Protein AF-A0A661B3E0-F1 (afdb_monomer_lite)

Radius of gyration: 17.65 Å; chains: 1; bounding box: 39×28×55 Å

pLDDT: mean 84.96, std 9.87, range [58.12, 96.06]

Structure (mmCIF, N/CA/C/O backbone):
data_AF-A0A661B3E0-F1
#
_entry.id   AF-A0A661B3E0-F1
#
loop_
_atom_site.group_PDB
_atom_site.id
_atom_site.type_symbol
_atom_site.label_atom_id
_atom_site.label_alt_id
_atom_site.label_comp_id
_atom_site.label_asym_id
_atom_site.label_entity_id
_atom_site.label_seq_id
_atom_site.pdbx_PDB_ins_code
_atom_site.Cartn_x
_atom_site.Cartn_y
_atom_site.Cartn_z
_atom_site.occupancy
_atom_site.B_iso_or_equiv
_atom_site.auth_seq_id
_atom_site.auth_comp_id
_atom_site.auth_asym_id
_atom_site.auth_atom_id
_atom_site.pdbx_PDB_model_num
ATOM 1 N N . GLY A 1 1 ? -18.092 -2.665 38.444 1.00 60.59 1 GLY A N 1
ATOM 2 C CA . GLY A 1 1 ? -18.203 -3.733 37.429 1.00 60.59 1 GLY A CA 1
ATOM 3 C C . GLY A 1 1 ? -18.677 -3.198 36.088 1.00 60.59 1 GLY A C 1
ATOM 4 O O . GLY A 1 1 ? -17.857 -2.931 35.224 1.00 60.59 1 GLY A O 1
ATOM 5 N N . LEU A 1 2 ? -19.984 -2.970 35.927 1.00 63.19 2 LEU A N 1
ATOM 6 C CA . LEU A 1 2 ? -20.610 -2.603 34.643 1.00 63.19 2 LEU A CA 1
ATOM 7 C C . LEU A 1 2 ? -20.248 -1.201 34.114 1.00 63.19 2 LEU A C 1
ATOM 9 O O . LEU A 1 2 ? -20.012 -1.043 32.917 1.00 63.19 2 LEU A O 1
ATOM 13 N N . MET A 1 3 ? -20.149 -0.191 34.984 1.00 66.00 3 MET A N 1
ATOM 14 C CA . MET A 1 3 ? -19.856 1.192 34.569 1.00 66.00 3 MET A CA 1
ATOM 15 C C . MET A 1 3 ? -18.448 1.344 33.961 1.00 66.00 3 MET A C 1
ATOM 17 O O . MET A 1 3 ? -18.296 1.986 32.924 1.00 66.00 3 MET A O 1
ATOM 21 N N . ASN A 1 4 ? -17.448 0.651 34.520 1.00 68.88 4 ASN A N 1
ATOM 22 C CA . ASN A 1 4 ? -16.085 0.626 33.974 1.00 68.88 4 ASN A CA 1
ATOM 23 C C . ASN A 1 4 ? -16.014 -0.090 32.617 1.00 68.88 4 ASN A C 1
ATOM 25 O O . ASN A 1 4 ? -15.305 0.379 31.736 1.00 68.88 4 ASN A O 1
ATOM 29 N N . SER A 1 5 ? -16.794 -1.162 32.418 1.00 70.56 5 SER A N 1
ATOM 30 C CA . SER A 1 5 ? -16.838 -1.891 31.138 1.00 70.56 5 SER A CA 1
ATOM 31 C C . SER A 1 5 ? -17.477 -1.094 29.993 1.00 70.56 5 SER A C 1
ATOM 33 O O . SER A 1 5 ? -17.096 -1.244 28.837 1.00 70.56 5 SER A O 1
ATOM 35 N N . LYS A 1 6 ? -18.442 -0.214 30.295 1.00 71.69 6 LYS A N 1
ATOM 36 C CA . LYS A 1 6 ? -19.012 0.701 29.295 1.00 71.69 6 LYS A CA 1
ATOM 37 C C . LYS A 1 6 ? -18.023 1.811 28.952 1.00 71.69 6 LYS A C 1
ATOM 39 O O . LYS A 1 6 ? -17.857 2.139 27.782 1.00 71.69 6 LYS A O 1
ATOM 44 N N . LEU A 1 7 ? -17.350 2.363 29.963 1.00 76.94 7 LEU A N 1
ATOM 45 C CA . LEU A 1 7 ? -16.387 3.446 29.782 1.00 76.94 7 LEU A CA 1
ATOM 46 C C . LEU A 1 7 ? -15.174 3.016 28.942 1.00 76.94 7 LEU A C 1
ATOM 48 O O . LEU A 1 7 ? -14.701 3.800 28.123 1.00 76.94 7 LEU A O 1
ATOM 52 N N . THR A 1 8 ? -14.690 1.779 29.096 1.00 80.50 8 THR A N 1
ATOM 53 C CA . THR A 1 8 ? -13.619 1.236 28.244 1.00 80.50 8 THR A CA 1
ATOM 54 C C . THR A 1 8 ? -14.066 1.079 26.791 1.00 80.50 8 THR A C 1
ATOM 56 O O . THR A 1 8 ? -13.340 1.513 25.903 1.00 80.50 8 THR A O 1
ATOM 59 N N . LYS A 1 9 ? -15.282 0.578 26.533 1.00 83.31 9 LYS A N 1
ATOM 60 C CA . LYS A 1 9 ? -15.822 0.452 25.165 1.00 83.31 9 LYS A CA 1
ATOM 61 C C . LYS A 1 9 ? -15.927 1.791 24.432 1.00 83.31 9 LYS A C 1
ATOM 63 O O . LYS A 1 9 ? -15.511 1.887 23.282 1.00 83.31 9 LYS A O 1
ATOM 68 N N . TRP A 1 10 ? -16.428 2.840 25.088 1.00 84.00 10 TRP A N 1
ATOM 69 C CA . TRP A 1 10 ? -16.526 4.171 24.468 1.00 84.00 10 TRP A CA 1
ATOM 70 C C . TRP A 1 10 ? -15.160 4.769 24.121 1.00 84.00 10 TRP A C 1
ATOM 72 O O . TRP A 1 10 ? -15.023 5.400 23.074 1.00 84.00 10 TRP A O 1
ATOM 82 N N . LYS A 1 11 ? -14.137 4.535 24.955 1.00 85.62 11 LYS A N 1
ATOM 83 C CA . LYS A 1 11 ? -12.757 4.940 24.648 1.00 85.62 11 LYS A CA 1
ATOM 84 C C . LYS A 1 11 ? -12.214 4.209 23.417 1.00 85.62 11 LYS A C 1
ATOM 86 O O . LYS A 1 11 ? -11.610 4.857 22.569 1.00 85.62 11 LYS A O 1
ATOM 91 N N . SER A 1 12 ? -12.469 2.906 23.287 1.00 85.12 12 SER A N 1
ATOM 92 C CA . SER A 1 12 ? -12.057 2.124 22.113 1.00 85.12 12 SER A CA 1
ATOM 93 C C . SER A 1 12 ? -12.756 2.584 20.830 1.00 85.12 12 SER A C 1
ATOM 95 O O . SER A 1 12 ? -12.107 2.736 19.800 1.00 85.12 12 SER A O 1
ATOM 97 N N . ILE A 1 13 ? -14.059 2.886 20.896 1.00 87.56 13 ILE A N 1
ATOM 98 C CA . ILE A 1 13 ? -14.812 3.442 19.759 1.00 87.56 13 ILE A CA 1
ATOM 99 C C . ILE A 1 13 ? -14.246 4.806 19.350 1.00 87.56 13 ILE A C 1
ATOM 101 O O . ILE A 1 13 ? -14.022 5.050 18.167 1.00 87.56 13 ILE A O 1
ATOM 105 N N . LEU A 1 14 ? -13.974 5.691 20.314 1.00 89.50 14 LEU A N 1
ATOM 106 C CA . LEU A 1 14 ? -13.378 6.995 20.026 1.00 89.50 14 LEU A CA 1
ATOM 107 C C . LEU A 1 14 ? -11.992 6.852 19.378 1.00 89.50 14 LEU A C 1
ATOM 109 O O . LEU A 1 14 ? -11.700 7.552 18.413 1.00 89.50 14 LEU A O 1
ATOM 113 N N . ALA A 1 15 ? -11.159 5.929 19.865 1.00 86.94 15 ALA A N 1
ATOM 114 C CA . ALA A 1 15 ? -9.851 5.654 19.276 1.00 86.94 15 ALA A CA 1
ATOM 115 C C . ALA A 1 15 ? -9.962 5.159 17.822 1.00 86.94 15 ALA A C 1
ATOM 117 O O . ALA A 1 15 ? -9.248 5.664 16.958 1.00 86.94 15 ALA A O 1
ATOM 118 N N . LEU A 1 16 ? -10.898 4.247 17.527 1.00 87.19 16 LEU A N 1
ATOM 119 C CA . LEU A 1 16 ? -11.173 3.800 16.156 1.00 87.19 16 LEU A CA 1
ATOM 120 C C . LEU A 1 16 ? -11.598 4.952 15.238 1.00 87.19 16 LEU A C 1
ATOM 122 O O . LEU A 1 16 ? -11.127 5.039 14.107 1.00 87.19 16 LEU A O 1
ATOM 126 N N . LEU A 1 17 ? -12.464 5.850 15.717 1.00 88.25 17 LEU A N 1
ATOM 127 C CA . LEU A 1 17 ? -12.910 7.012 14.941 1.00 88.25 17 LEU A CA 1
ATOM 128 C C . LEU A 1 17 ? -11.762 7.984 14.645 1.00 88.25 17 LEU A C 1
ATOM 130 O O . LEU A 1 17 ? -11.685 8.525 13.543 1.00 88.25 17 LEU A O 1
ATOM 134 N N . LEU A 1 18 ? -10.854 8.188 15.602 1.00 89.38 18 LEU A N 1
ATOM 135 C CA . LEU A 1 18 ? -9.667 9.019 15.397 1.00 89.38 18 LEU A CA 1
ATOM 136 C C . LEU A 1 18 ? -8.701 8.392 14.383 1.00 89.38 18 LEU A C 1
ATOM 138 O O . LEU A 1 18 ? -8.179 9.109 13.529 1.00 89.38 18 LEU A O 1
ATOM 142 N N . LEU A 1 19 ? -8.513 7.068 14.423 1.00 85.75 19 LEU A N 1
ATOM 143 C CA . LEU A 1 19 ? -7.726 6.338 13.422 1.00 85.75 19 LEU A CA 1
ATOM 144 C C . LEU A 1 19 ? -8.348 6.455 12.022 1.00 85.75 19 LEU A C 1
ATOM 146 O O . LEU A 1 19 ? -7.650 6.814 11.077 1.00 85.75 19 LEU A O 1
ATOM 150 N N . LEU A 1 20 ? -9.668 6.264 11.897 1.00 86.00 20 LEU A N 1
ATOM 151 C CA . LEU A 1 20 ? -10.409 6.462 10.640 1.00 86.00 20 LEU A CA 1
ATOM 152 C C . LEU A 1 20 ? -10.212 7.870 10.072 1.00 86.00 20 LEU A C 1
ATOM 154 O O . LEU A 1 20 ? -9.944 8.030 8.881 1.00 86.00 20 LEU A O 1
ATOM 158 N N . ALA A 1 21 ? -10.328 8.897 10.915 1.00 85.94 21 ALA A N 1
ATOM 159 C CA . ALA A 1 21 ? -10.158 10.284 10.494 1.00 85.94 21 ALA A CA 1
ATOM 160 C C . ALA A 1 21 ? -8.723 10.575 10.019 1.00 85.94 21 ALA A C 1
ATOM 162 O O . ALA A 1 21 ? -8.535 11.258 9.009 1.00 85.94 21 ALA A O 1
ATOM 163 N N . MET A 1 22 ? -7.717 10.033 10.713 1.00 83.69 22 MET A N 1
ATOM 164 C CA . MET A 1 22 ? -6.312 10.161 10.325 1.00 83.69 22 MET A CA 1
ATOM 165 C C . MET A 1 22 ? -6.037 9.485 8.976 1.00 83.69 22 MET A C 1
ATOM 167 O O . MET A 1 22 ? -5.410 10.087 8.105 1.00 83.69 22 MET A O 1
ATOM 171 N N . GLU A 1 23 ? -6.531 8.267 8.765 1.00 81.12 23 GLU A N 1
ATOM 172 C CA . GLU A 1 23 ? -6.342 7.552 7.501 1.00 81.12 23 GLU A CA 1
ATOM 173 C C . GLU A 1 23 ? -7.074 8.228 6.341 1.00 81.12 23 GLU A C 1
ATOM 175 O O . GLU A 1 23 ? -6.500 8.403 5.265 1.00 81.12 23 GLU A O 1
ATOM 180 N N . PHE A 1 24 ? -8.301 8.705 6.565 1.00 83.56 24 PHE A N 1
ATOM 181 C CA . PHE A 1 24 ? -9.030 9.496 5.576 1.00 83.56 24 PHE A CA 1
ATOM 182 C C . PHE A 1 24 ? -8.244 10.748 5.167 1.00 83.56 24 PHE A C 1
ATOM 184 O O . PHE A 1 24 ? -8.065 11.008 3.973 1.00 83.56 24 PHE A O 1
ATOM 191 N N . TYR A 1 25 ? -7.717 11.494 6.144 1.00 83.69 25 TYR A N 1
ATOM 192 C CA . TYR A 1 25 ? -6.859 12.652 5.891 1.00 83.69 25 TYR A CA 1
ATOM 193 C C . TYR A 1 25 ? -5.650 12.271 5.023 1.00 83.69 25 TYR A C 1
ATOM 195 O O . TYR A 1 25 ? -5.354 12.943 4.033 1.00 83.69 25 TYR A O 1
ATOM 203 N N . MET A 1 26 ? -4.988 11.159 5.344 1.00 76.62 26 MET A N 1
ATOM 204 C CA . MET A 1 26 ? -3.818 10.677 4.611 1.00 76.62 26 MET A CA 1
ATOM 205 C C . MET A 1 26 ? -4.153 10.260 3.170 1.00 76.62 26 MET A C 1
ATOM 207 O O . MET A 1 26 ? -3.465 10.664 2.240 1.00 76.62 26 MET A O 1
ATOM 211 N N . ILE A 1 27 ? -5.227 9.507 2.940 1.00 77.75 27 ILE A N 1
ATOM 212 C CA . ILE A 1 27 ? -5.568 8.976 1.607 1.00 77.75 27 ILE A CA 1
ATOM 213 C C . ILE A 1 27 ? -6.118 10.069 0.672 1.00 77.75 27 ILE A C 1
ATOM 215 O O . ILE A 1 27 ? -5.846 10.079 -0.541 1.00 77.75 27 ILE A O 1
ATOM 219 N N . VAL A 1 28 ? -6.916 10.989 1.221 1.00 77.81 28 VAL A N 1
ATOM 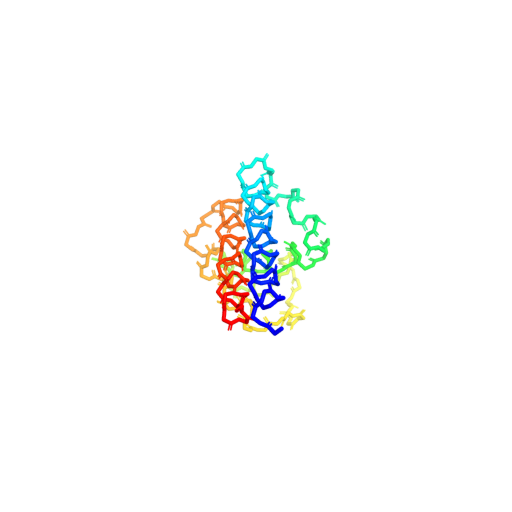220 C CA . VAL A 1 28 ? -7.657 11.985 0.435 1.00 77.81 28 VAL A CA 1
ATOM 221 C C . VAL A 1 28 ? -6.861 13.271 0.256 1.00 77.81 28 VAL A C 1
ATOM 223 O O . VAL A 1 28 ? -6.772 13.771 -0.866 1.00 77.81 28 VAL A O 1
ATOM 226 N N . LEU A 1 29 ? -6.270 13.796 1.332 1.00 76.38 29 LEU A N 1
ATOM 227 C CA . LEU A 1 29 ? -5.695 15.145 1.351 1.00 76.38 29 LEU A CA 1
ATOM 228 C C . LEU A 1 29 ? -4.175 15.165 1.160 1.00 76.38 29 LEU A C 1
ATOM 230 O O . LEU A 1 29 ? -3.610 16.227 0.896 1.00 76.38 29 LEU A O 1
ATOM 234 N N . ARG A 1 30 ? -3.496 14.017 1.263 1.00 79.94 30 ARG A N 1
ATOM 235 C CA . ARG A 1 30 ? -2.047 13.914 1.037 1.00 79.94 30 ARG A CA 1
ATOM 236 C C . ARG A 1 30 ? -1.734 13.225 -0.289 1.00 79.94 30 ARG A C 1
ATOM 238 O O . ARG A 1 30 ? -2.526 12.459 -0.844 1.00 79.94 30 ARG A O 1
ATOM 245 N N . SER A 1 31 ? -0.555 13.531 -0.830 1.00 77.94 31 SER A N 1
ATOM 246 C CA . SER A 1 31 ? -0.046 12.809 -1.994 1.00 77.94 31 SER A CA 1
ATOM 247 C C . SER A 1 31 ? 0.379 11.393 -1.579 1.00 77.94 31 SER A C 1
ATOM 249 O O . SER A 1 31 ? 0.946 11.234 -0.494 1.00 77.94 31 SER A O 1
ATOM 251 N N . PRO A 1 32 ? 0.176 10.366 -2.424 1.00 71.38 32 PRO A N 1
ATOM 252 C CA . PRO A 1 32 ? 0.576 8.992 -2.106 1.00 71.38 32 PRO A CA 1
ATOM 253 C C . PRO A 1 32 ? 2.063 8.861 -1.772 1.00 71.38 32 PRO A C 1
ATOM 255 O O . PRO A 1 32 ? 2.436 8.073 -0.914 1.00 71.38 32 PRO A O 1
ATOM 258 N N . GLN A 1 33 ? 2.904 9.689 -2.394 1.00 70.75 33 GLN A N 1
ATOM 259 C CA . GLN A 1 33 ? 4.333 9.770 -2.104 1.00 70.75 33 GLN A CA 1
ATOM 260 C C . GLN A 1 33 ? 4.594 10.251 -0.673 1.00 70.75 33 GLN A C 1
ATOM 262 O O . GLN A 1 33 ? 5.444 9.699 0.013 1.00 70.75 33 GLN A O 1
ATOM 267 N N . SER A 1 34 ? 3.840 11.246 -0.197 1.00 69.31 34 SER A N 1
ATOM 268 C CA . SER A 1 34 ? 3.953 11.715 1.190 1.00 69.31 34 SER A CA 1
ATOM 269 C C . SER A 1 34 ? 3.539 10.635 2.189 1.00 69.31 34 SER A C 1
ATOM 271 O O . SER A 1 34 ? 4.114 10.548 3.269 1.00 69.31 34 SER A O 1
ATOM 273 N N . CYS A 1 35 ? 2.540 9.823 1.838 1.00 64.06 35 CYS A N 1
ATOM 274 C CA . CYS A 1 35 ? 2.089 8.705 2.665 1.00 64.06 35 CYS A CA 1
ATOM 275 C C . CYS A 1 35 ? 3.109 7.563 2.683 1.00 64.06 35 CYS A C 1
ATOM 277 O O . CYS A 1 35 ? 3.363 6.999 3.741 1.00 64.06 35 CYS A O 1
ATOM 279 N N . ALA A 1 36 ? 3.741 7.274 1.546 1.00 66.25 36 ALA A N 1
ATOM 280 C CA . ALA A 1 36 ? 4.770 6.243 1.431 1.00 66.25 36 ALA A CA 1
ATOM 281 C C . ALA A 1 36 ? 6.047 6.588 2.202 1.00 66.25 36 ALA A C 1
ATOM 283 O O . ALA A 1 36 ? 6.630 5.704 2.817 1.00 66.25 36 ALA A O 1
ATOM 284 N N . ILE A 1 37 ? 6.409 7.871 2.294 1.00 63.38 37 ILE A N 1
ATOM 285 C CA . ILE A 1 37 ? 7.497 8.332 3.176 1.00 63.38 37 ILE A CA 1
ATOM 286 C C . ILE A 1 37 ? 7.185 8.043 4.655 1.00 63.38 37 ILE A C 1
ATOM 288 O O . ILE A 1 37 ? 8.083 7.702 5.421 1.00 63.38 37 ILE A O 1
ATOM 292 N N . LEU A 1 38 ? 5.918 8.169 5.064 1.00 62.94 38 LEU A N 1
ATOM 293 C CA . LEU A 1 38 ? 5.484 7.916 6.443 1.00 62.94 38 LEU A CA 1
ATOM 294 C C . LEU A 1 38 ? 5.333 6.417 6.757 1.00 62.94 38 LEU A C 1
ATOM 296 O O . LEU A 1 38 ? 5.463 6.030 7.913 1.00 62.94 38 LEU A O 1
ATOM 300 N N . ALA A 1 39 ? 5.100 5.575 5.748 1.00 61.22 39 ALA A N 1
ATOM 301 C CA . ALA A 1 39 ? 4.886 4.129 5.875 1.00 61.22 39 ALA A CA 1
ATOM 302 C C . ALA A 1 39 ? 6.187 3.299 5.983 1.00 61.22 39 ALA A C 1
ATOM 304 O O . ALA A 1 39 ? 6.179 2.109 5.686 1.00 61.22 39 ALA A O 1
ATOM 305 N N . SER A 1 40 ? 7.278 3.911 6.453 1.00 58.12 40 SER A N 1
ATOM 306 C CA . SER A 1 40 ? 8.671 3.450 6.335 1.00 58.12 40 SER A CA 1
ATOM 307 C C . SER A 1 40 ? 9.229 3.625 4.923 1.00 58.12 40 SER A C 1
ATOM 309 O O . SER A 1 40 ? 8.755 3.028 3.959 1.00 58.12 40 SER A O 1
ATOM 311 N N . ILE A 1 41 ? 10.261 4.470 4.839 1.00 59.06 41 ILE A N 1
ATOM 312 C CA . ILE A 1 41 ? 10.897 4.967 3.609 1.00 59.06 41 ILE A CA 1
ATOM 313 C C . ILE A 1 41 ? 11.286 3.834 2.644 1.00 59.06 41 ILE A C 1
ATOM 315 O O . ILE A 1 41 ? 11.170 4.024 1.434 1.00 59.06 41 ILE A O 1
ATOM 319 N N . ASP A 1 42 ? 11.682 2.668 3.163 1.00 64.00 42 ASP A N 1
ATOM 320 C CA . ASP A 1 42 ? 12.074 1.526 2.336 1.00 64.00 42 ASP A CA 1
ATOM 321 C C . ASP A 1 42 ? 10.862 0.720 1.849 1.00 64.00 42 ASP A C 1
ATOM 323 O O . ASP A 1 42 ? 10.575 0.700 0.651 1.00 64.00 42 ASP A O 1
ATOM 327 N N . ASP A 1 43 ? 10.087 0.107 2.747 1.00 77.00 43 ASP A N 1
ATOM 328 C CA . ASP A 1 43 ? 9.011 -0.814 2.349 1.00 77.00 43 ASP A CA 1
ATOM 329 C C . ASP A 1 43 ? 7.869 -0.126 1.585 1.00 77.00 43 ASP A C 1
ATOM 331 O O . ASP A 1 43 ? 7.299 -0.706 0.653 1.00 77.00 43 ASP A O 1
ATOM 335 N N . GLY A 1 44 ? 7.563 1.130 1.934 1.00 76.62 44 GLY A N 1
ATOM 336 C CA . GLY A 1 44 ? 6.485 1.913 1.330 1.00 76.62 44 GLY A CA 1
ATOM 337 C C . GLY A 1 44 ? 6.678 2.196 -0.162 1.00 76.62 44 GLY A C 1
ATOM 338 O O . GLY A 1 44 ? 5.698 2.446 -0.865 1.00 76.62 44 GLY A O 1
ATOM 339 N N . PHE A 1 45 ? 7.914 2.119 -0.666 1.00 83.56 45 PHE A N 1
ATOM 340 C CA . PHE A 1 45 ? 8.225 2.265 -2.090 1.00 83.56 45 PHE A CA 1
ATOM 341 C C . PHE A 1 45 ? 8.805 0.998 -2.717 1.00 83.56 45 PHE A C 1
ATOM 343 O O . PHE A 1 45 ? 8.578 0.770 -3.907 1.00 83.56 45 PHE A O 1
ATOM 350 N N . TYR A 1 46 ? 9.502 0.162 -1.944 1.00 89.62 46 TYR A N 1
ATOM 351 C CA . TYR A 1 46 ? 10.147 -1.054 -2.432 1.00 89.62 46 TYR A CA 1
ATOM 352 C C . TYR A 1 46 ? 9.150 -2.031 -3.059 1.00 89.62 46 TYR A C 1
ATOM 354 O O . TYR A 1 46 ? 9.252 -2.344 -4.247 1.00 89.62 46 TYR A O 1
ATOM 362 N N . TYR A 1 47 ? 8.131 -2.433 -2.300 1.00 92.19 47 TYR A N 1
ATOM 363 C CA . TYR A 1 47 ? 7.124 -3.392 -2.753 1.00 92.19 47 TYR A CA 1
ATOM 364 C C . TYR A 1 47 ? 6.274 -2.858 -3.923 1.00 92.19 47 TYR A C 1
ATOM 366 O O . TYR A 1 47 ? 6.197 -3.513 -4.964 1.00 92.19 47 TYR A O 1
ATOM 374 N N . PRO A 1 48 ? 5.702 -1.633 -3.860 1.00 92.12 48 PRO A N 1
ATOM 375 C CA . PRO A 1 48 ? 5.008 -1.044 -5.006 1.00 92.12 48 PRO A CA 1
ATOM 376 C C . PRO A 1 48 ? 5.844 -0.982 -6.281 1.00 92.12 48 PRO A C 1
ATOM 378 O O . PRO A 1 48 ? 5.314 -1.136 -7.383 1.00 92.12 48 PRO A O 1
ATOM 381 N N . LYS A 1 49 ? 7.152 -0.736 -6.150 1.00 92.38 49 LYS A N 1
ATOM 382 C CA . LYS A 1 49 ? 8.051 -0.646 -7.297 1.00 92.38 49 LYS A CA 1
ATOM 383 C C . LYS A 1 49 ? 8.279 -2.009 -7.945 1.00 92.38 49 LYS A C 1
ATOM 385 O O . LYS A 1 49 ? 8.255 -2.076 -9.175 1.00 92.38 49 LYS A O 1
ATOM 390 N N . ILE A 1 50 ? 8.443 -3.073 -7.157 1.00 95.12 50 ILE A N 1
ATOM 391 C CA . ILE A 1 50 ? 8.568 -4.443 -7.674 1.00 95.12 50 ILE A CA 1
ATOM 392 C C . ILE A 1 50 ? 7.270 -4.863 -8.365 1.00 95.12 50 ILE A C 1
ATOM 394 O O . ILE A 1 50 ? 7.320 -5.276 -9.524 1.00 95.12 50 ILE A O 1
ATOM 398 N N . ALA A 1 51 ? 6.116 -4.639 -7.733 1.00 95.19 51 ALA A N 1
ATOM 399 C CA . ALA A 1 51 ? 4.812 -4.977 -8.299 1.00 95.19 51 ALA A CA 1
ATOM 400 C C . ALA A 1 51 ? 4.555 -4.221 -9.610 1.00 95.19 51 ALA A C 1
ATOM 402 O O . ALA A 1 51 ? 4.059 -4.784 -10.595 1.00 95.19 51 ALA A O 1
ATOM 403 N N . PHE A 1 52 ? 4.937 -2.941 -9.651 1.00 94.12 52 PHE A N 1
ATOM 404 C CA . PHE A 1 52 ? 4.900 -2.133 -10.862 1.00 94.12 52 PHE A CA 1
ATOM 405 C C . PHE A 1 52 ? 5.807 -2.717 -11.947 1.00 94.12 52 PHE A C 1
ATOM 407 O O . PHE A 1 52 ? 5.328 -2.977 -13.044 1.00 94.12 52 PHE A O 1
ATOM 414 N N . ASN A 1 53 ? 7.092 -2.951 -11.672 1.00 95.00 53 ASN A N 1
ATOM 415 C CA . AS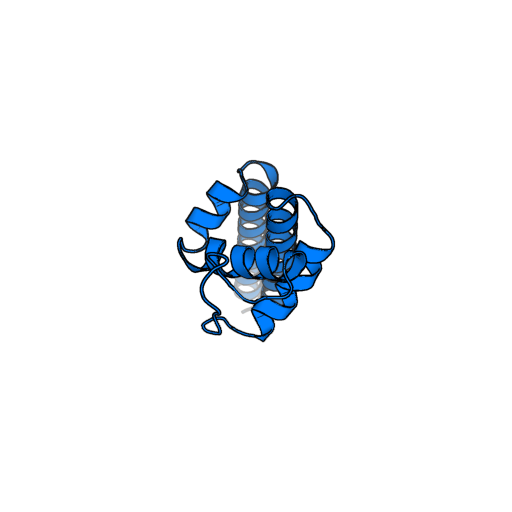N A 1 53 ? 8.020 -3.462 -12.681 1.00 95.00 53 ASN A CA 1
ATOM 416 C C . ASN A 1 53 ? 7.576 -4.843 -13.189 1.00 95.00 53 ASN A C 1
ATOM 418 O O . ASN A 1 53 ? 7.479 -5.040 -14.398 1.00 95.00 53 ASN A O 1
ATOM 422 N N . PHE A 1 54 ? 7.200 -5.757 -12.290 1.00 95.94 54 PHE A N 1
ATOM 423 C CA . PHE A 1 54 ? 6.730 -7.097 -12.637 1.00 95.94 54 PHE A CA 1
ATOM 424 C C . PHE A 1 54 ? 5.505 -7.066 -13.552 1.00 95.94 54 PHE A C 1
ATOM 426 O O . PHE A 1 54 ? 5.465 -7.764 -14.559 1.00 95.94 54 PHE A O 1
ATOM 433 N N . SER A 1 55 ? 4.523 -6.212 -13.270 1.00 95.06 55 SER A N 1
ATOM 434 C CA . SER A 1 55 ? 3.324 -6.105 -14.115 1.00 95.06 55 SER A CA 1
ATOM 435 C C . SER A 1 55 ? 3.581 -5.504 -15.505 1.00 95.06 55 SER A C 1
ATOM 437 O O . SER A 1 55 ? 2.704 -5.594 -16.362 1.00 95.06 55 SER A O 1
ATOM 439 N N . ARG A 1 56 ? 4.759 -4.910 -15.763 1.00 93.06 56 ARG A N 1
ATOM 440 C CA . ARG A 1 56 ? 5.152 -4.408 -17.095 1.00 93.06 56 ARG A CA 1
ATOM 441 C C . ARG A 1 56 ? 6.157 -5.315 -17.807 1.00 93.06 56 ARG A C 1
ATOM 443 O O . ARG A 1 56 ? 6.072 -5.450 -19.022 1.00 93.06 56 ARG A O 1
ATOM 450 N N . SER A 1 57 ? 7.108 -5.901 -17.083 1.00 93.69 57 SER A N 1
ATOM 451 C CA . SER A 1 57 ? 8.215 -6.677 -17.660 1.00 93.69 57 SER A CA 1
ATOM 452 C C . SER A 1 57 ? 8.116 -8.185 -17.416 1.00 93.69 57 SER A C 1
ATOM 454 O O . SER A 1 57 ? 8.842 -8.948 -18.046 1.00 93.69 57 SER A O 1
ATOM 456 N N . GLY A 1 58 ? 7.259 -8.631 -16.493 1.00 94.06 58 GLY A N 1
ATOM 457 C CA . GLY A 1 58 ? 7.219 -10.011 -16.000 1.00 94.06 58 GLY A CA 1
ATOM 458 C C . GLY A 1 58 ? 8.410 -10.384 -15.111 1.00 94.06 58 GLY A C 1
ATOM 459 O O . GLY A 1 58 ? 8.546 -11.543 -14.722 1.00 94.06 58 GLY A O 1
ATOM 460 N N . VAL A 1 59 ? 9.289 -9.427 -14.787 1.00 94.81 59 VAL A N 1
ATOM 461 C CA . VAL A 1 59 ? 10.510 -9.670 -14.013 1.00 94.81 59 VAL A CA 1
ATOM 462 C C . VAL A 1 59 ? 10.439 -8.947 -12.672 1.00 94.81 59 VAL A C 1
ATOM 464 O O . VAL A 1 59 ? 10.239 -7.734 -12.605 1.00 94.81 59 VAL A O 1
ATOM 467 N N . LEU A 1 60 ? 10.651 -9.703 -11.595 1.00 96.06 60 LEU A N 1
ATOM 468 C CA . LEU A 1 60 ? 10.733 -9.188 -10.230 1.00 96.06 60 LEU A CA 1
ATOM 469 C C . LEU A 1 60 ? 12.050 -8.426 -10.048 1.00 96.06 60 LEU A C 1
ATOM 471 O O . LEU A 1 60 ? 13.107 -9.032 -9.874 1.00 96.06 60 LEU A O 1
ATOM 475 N N . THR A 1 61 ? 11.988 -7.100 -10.138 1.00 95.31 61 THR A N 1
ATOM 476 C CA . THR A 1 61 ? 13.142 -6.192 -10.041 1.00 95.31 61 THR A CA 1
ATOM 477 C C . THR 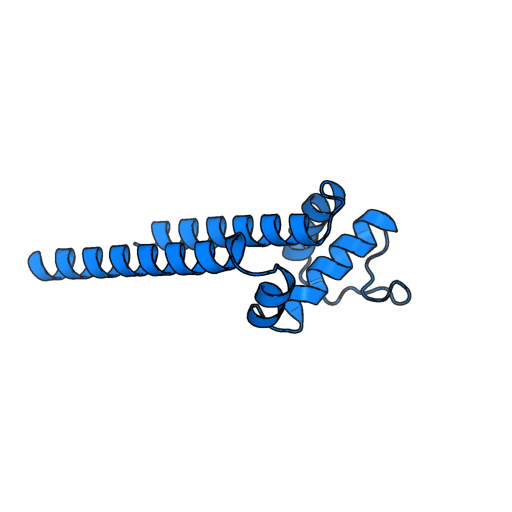A 1 61 ? 12.716 -4.891 -9.369 1.00 95.31 61 THR A C 1
ATOM 479 O O . THR A 1 61 ? 11.571 -4.468 -9.524 1.00 95.31 61 THR A O 1
ATOM 482 N N . TYR A 1 62 ? 13.631 -4.213 -8.676 1.00 92.56 62 TYR A N 1
ATOM 483 C CA . TYR A 1 62 ? 13.395 -2.845 -8.191 1.00 92.56 62 TYR A CA 1
ATOM 484 C C . TYR A 1 62 ? 13.902 -1.795 -9.200 1.00 92.56 62 TYR A C 1
ATOM 486 O O . TYR A 1 62 ? 13.215 -0.820 -9.519 1.00 92.56 62 TYR A O 1
ATOM 494 N N . ASP A 1 63 ? 15.078 -2.048 -9.773 1.00 92.38 63 ASP A N 1
ATOM 495 C CA . ASP A 1 63 ? 15.836 -1.171 -10.673 1.00 92.38 63 ASP A CA 1
ATOM 496 C C . ASP A 1 63 ? 15.683 -1.513 -12.172 1.00 92.38 63 ASP A C 1
ATOM 498 O O . ASP A 1 63 ? 16.232 -0.806 -13.012 1.00 92.38 63 ASP A O 1
ATOM 502 N N . ASN A 1 64 ? 14.921 -2.557 -12.525 1.00 92.56 64 ASN A N 1
ATOM 503 C CA . ASN A 1 64 ? 14.828 -3.148 -13.874 1.00 92.56 64 ASN A CA 1
ATOM 504 C C . ASN A 1 64 ? 16.117 -3.800 -14.411 1.00 92.56 64 ASN A C 1
ATOM 506 O O . ASN A 1 64 ? 16.156 -4.185 -15.578 1.00 92.56 64 ASN A O 1
ATOM 510 N N . VAL A 1 65 ? 17.146 -3.973 -13.580 1.00 93.25 65 VAL A N 1
ATOM 511 C CA . VAL A 1 65 ? 18.425 -4.593 -13.963 1.00 93.25 65 VAL A CA 1
ATOM 512 C C . VAL A 1 65 ? 18.641 -5.878 -13.175 1.00 93.25 65 VAL A C 1
ATOM 514 O O . VAL A 1 65 ? 18.911 -6.934 -13.748 1.00 93.25 65 VAL A O 1
ATOM 517 N N . THR A 1 66 ? 18.488 -5.807 -11.856 1.00 93.19 66 THR A N 1
ATOM 518 C CA . THR A 1 66 ? 18.757 -6.908 -10.938 1.00 93.19 66 THR A CA 1
ATOM 519 C C . THR A 1 66 ? 17.466 -7.612 -10.538 1.00 93.19 66 THR A C 1
ATOM 521 O O . THR A 1 66 ? 16.486 -7.000 -10.104 1.00 93.19 66 THR A O 1
ATOM 524 N N . ARG A 1 67 ? 17.451 -8.943 -10.689 1.00 94.31 67 ARG A N 1
ATOM 525 C CA . ARG A 1 67 ? 16.365 -9.770 -10.151 1.00 94.31 67 ARG A CA 1
ATOM 526 C C . ARG A 1 67 ? 16.437 -9.762 -8.630 1.00 94.31 67 ARG A C 1
ATOM 528 O O . ARG A 1 67 ? 17.515 -9.935 -8.070 1.00 94.31 67 ARG A O 1
ATOM 535 N N . THR A 1 68 ? 15.288 -9.614 -7.981 1.00 93.06 68 THR A N 1
ATOM 536 C CA . THR A 1 68 ? 15.174 -9.645 -6.519 1.00 93.06 68 THR A CA 1
ATOM 537 C C . THR A 1 68 ? 14.198 -10.722 -6.059 1.00 93.06 68 THR A C 1
ATOM 539 O O . THR A 1 68 ? 13.230 -11.047 -6.746 1.00 93.06 68 THR A O 1
ATOM 542 N N . ASN A 1 69 ? 14.472 -11.270 -4.880 1.00 91.06 69 ASN A N 1
ATOM 543 C CA . ASN A 1 69 ? 13.606 -12.154 -4.103 1.00 91.06 69 ASN A CA 1
ATOM 544 C C . ASN A 1 69 ? 13.500 -11.702 -2.631 1.00 91.06 69 ASN A C 1
ATOM 546 O O . ASN A 1 69 ? 12.953 -12.427 -1.805 1.00 91.06 69 ASN A O 1
ATOM 550 N N . GLY A 1 70 ? 14.029 -10.517 -2.299 1.00 89.31 70 GLY A N 1
ATOM 551 C CA . GLY A 1 70 ? 14.110 -9.972 -0.939 1.00 89.31 70 GLY A CA 1
ATOM 552 C C . GLY A 1 70 ? 12.815 -9.326 -0.444 1.00 89.31 70 GLY A C 1
ATOM 553 O O . GLY A 1 70 ? 12.866 -8.299 0.219 1.00 89.31 70 GLY A O 1
ATOM 554 N N . PHE A 1 71 ? 11.661 -9.883 -0.802 1.00 91.56 71 PHE A N 1
ATOM 555 C CA . PHE A 1 71 ? 10.340 -9.363 -0.451 1.00 91.56 71 PHE A CA 1
ATOM 556 C C . PHE A 1 71 ? 9.465 -10.483 0.122 1.00 91.56 71 PHE A C 1
ATOM 558 O O . PHE A 1 71 ? 9.643 -11.658 -0.199 1.00 91.56 71 PHE A O 1
ATOM 565 N N . HIS A 1 72 ? 8.480 -10.136 0.950 1.00 92.44 72 HIS A N 1
ATOM 566 C CA . HIS A 1 72 ? 7.490 -11.094 1.439 1.00 92.44 72 HIS A CA 1
ATOM 567 C C . HIS A 1 72 ? 6.551 -11.557 0.307 1.00 92.44 72 HIS A C 1
ATOM 569 O O . HIS A 1 72 ? 5.780 -10.739 -0.202 1.00 92.44 72 HIS A O 1
ATOM 575 N N . PRO A 1 73 ? 6.536 -12.858 -0.066 1.00 92.44 73 PRO A N 1
ATOM 576 C CA . PRO A 1 73 ? 5.809 -13.321 -1.252 1.00 92.44 73 PRO A CA 1
ATOM 577 C C . PRO A 1 73 ? 4.301 -13.085 -1.196 1.00 92.44 73 PRO A C 1
ATOM 579 O O . PRO A 1 73 ? 3.701 -12.726 -2.203 1.00 92.44 73 PRO A O 1
ATOM 582 N N . LEU A 1 74 ? 3.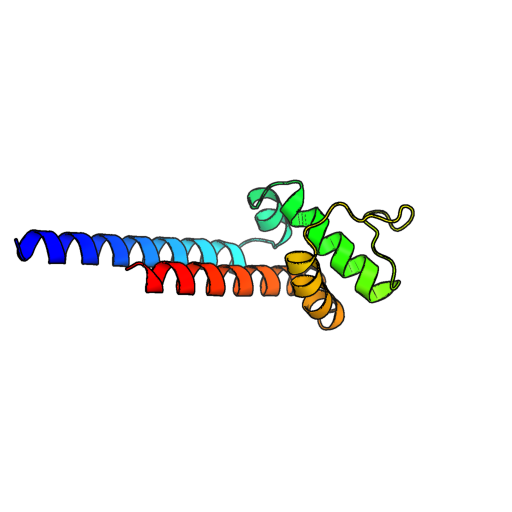686 -13.257 -0.021 1.00 92.88 74 LEU A N 1
ATOM 583 C CA . LEU A 1 74 ? 2.250 -13.032 0.157 1.00 92.88 74 LEU A CA 1
ATOM 584 C C . LEU A 1 74 ? 1.877 -11.564 -0.087 1.00 92.88 74 LEU A C 1
ATOM 586 O O . LEU A 1 74 ? 0.873 -11.280 -0.734 1.00 92.88 74 LEU A O 1
ATOM 590 N N . TRP A 1 75 ? 2.699 -10.643 0.419 1.00 91.25 75 TRP A N 1
ATOM 591 C CA . TRP A 1 75 ? 2.468 -9.213 0.259 1.00 91.25 75 TRP A CA 1
ATOM 592 C C . TRP A 1 75 ? 2.695 -8.772 -1.189 1.00 91.25 75 TRP A C 1
ATOM 594 O O . TRP A 1 75 ? 1.861 -8.082 -1.765 1.00 91.25 75 TRP A O 1
ATOM 604 N N . GLU A 1 76 ? 3.754 -9.260 -1.833 1.00 94.81 76 GLU A N 1
ATOM 605 C CA . GLU A 1 76 ? 4.019 -8.956 -3.241 1.00 94.81 76 GLU A CA 1
ATOM 606 C C . GLU A 1 76 ? 2.919 -9.504 -4.169 1.00 94.81 76 GLU A C 1
ATOM 608 O O . GLU A 1 76 ? 2.421 -8.793 -5.043 1.00 94.81 76 GLU A O 1
ATOM 613 N N . ALA A 1 77 ? 2.456 -10.738 -3.930 1.00 93.50 77 ALA A N 1
ATOM 614 C CA . ALA A 1 77 ? 1.344 -11.341 -4.668 1.00 93.50 77 ALA A CA 1
ATOM 615 C C . ALA A 1 77 ? 0.032 -10.555 -4.516 1.00 93.50 77 ALA A C 1
ATOM 617 O O . ALA A 1 77 ? -0.792 -10.556 -5.430 1.00 93.50 77 ALA A O 1
ATOM 618 N N . PHE A 1 78 ? -0.157 -9.865 -3.389 1.00 93.06 78 PHE A N 1
ATOM 619 C CA . PHE A 1 78 ? -1.297 -8.981 -3.167 1.00 93.06 78 PHE A CA 1
ATOM 620 C C . PHE A 1 78 ? -1.194 -7.675 -3.971 1.00 93.06 78 PHE A C 1
ATOM 622 O O . PHE A 1 78 ? -2.196 -7.181 -4.488 1.00 93.06 78 PHE A O 1
ATOM 629 N N . LEU A 1 79 ? 0.013 -7.127 -4.130 1.00 94.31 79 LEU A N 1
ATOM 630 C CA . LEU A 1 79 ? 0.238 -5.860 -4.830 1.00 94.31 79 LEU A CA 1
ATOM 631 C C . LEU A 1 79 ? 0.254 -5.997 -6.354 1.00 94.31 79 LEU A C 1
ATOM 633 O O . LEU A 1 79 ? -0.291 -5.137 -7.050 1.00 94.31 79 LEU A O 1
ATOM 637 N N . ILE A 1 80 ? 0.840 -7.073 -6.886 1.00 95.44 80 ILE A N 1
ATOM 638 C CA . ILE A 1 80 ? 0.930 -7.339 -8.332 1.00 95.44 80 ILE A CA 1
ATOM 639 C C . ILE A 1 80 ? -0.403 -7.121 -9.078 1.00 95.44 80 ILE A C 1
ATOM 641 O O . ILE A 1 80 ? -0.394 -6.380 -10.066 1.00 95.44 80 ILE A O 1
ATOM 645 N N . PRO A 1 81 ? -1.556 -7.685 -8.657 1.00 95.44 81 PRO A N 1
ATOM 646 C CA . PRO A 1 81 ? -2.815 -7.479 -9.373 1.00 95.44 81 PRO A CA 1
ATOM 647 C C . PRO A 1 81 ? -3.283 -6.020 -9.331 1.00 95.44 81 PRO A C 1
ATOM 649 O O . PRO A 1 81 ? -3.784 -5.517 -10.337 1.00 95.44 81 PRO A O 1
ATOM 652 N N . VAL A 1 82 ? -3.066 -5.302 -8.223 1.00 95.12 82 VAL A N 1
ATOM 653 C CA . VAL A 1 82 ? -3.424 -3.877 -8.114 1.00 95.12 82 VAL A CA 1
ATOM 654 C C . VAL A 1 82 ? -2.644 -3.055 -9.138 1.00 95.12 82 VAL A C 1
ATOM 656 O O . VAL A 1 82 ? -3.232 -2.281 -9.895 1.00 95.12 82 VAL A O 1
ATOM 659 N N . PHE A 1 83 ? -1.328 -3.264 -9.219 1.00 94.69 83 PHE A N 1
ATOM 660 C CA . PHE A 1 83 ? -0.470 -2.565 -10.176 1.00 94.69 83 PHE A CA 1
ATOM 661 C C . PHE A 1 83 ? -0.644 -3.054 -11.620 1.00 94.69 83 PHE A C 1
ATOM 663 O O . PHE A 1 83 ? -0.361 -2.288 -12.544 1.00 94.69 83 PHE A O 1
ATOM 670 N N . GLY A 1 84 ? -1.128 -4.280 -11.831 1.00 94.25 84 GLY A N 1
ATOM 671 C CA . GLY A 1 84 ? -1.474 -4.818 -13.149 1.00 94.25 84 GLY A CA 1
ATOM 672 C C . GLY A 1 84 ? -2.761 -4.229 -13.730 1.00 94.25 84 GLY A C 1
ATOM 673 O O . GLY A 1 84 ? -2.813 -3.924 -14.920 1.00 94.25 84 GLY A O 1
ATOM 674 N N . VAL A 1 85 ? -3.784 -4.012 -12.897 1.00 95.56 85 VAL A N 1
ATOM 675 C CA . VAL A 1 85 ? -5.066 -3.423 -13.327 1.00 95.56 85 VAL A CA 1
ATOM 676 C C . VAL A 1 85 ? -4.972 -1.898 -13.427 1.00 95.56 85 VAL A C 1
ATOM 678 O O . VAL A 1 85 ? -5.521 -1.287 -14.347 1.00 95.56 85 VAL A O 1
ATOM 681 N N . VAL A 1 86 ? -4.256 -1.258 -12.501 1.00 94.06 86 VAL A N 1
ATOM 682 C CA . VAL A 1 86 ? -4.206 0.203 -12.390 1.00 94.06 86 VAL A CA 1
ATOM 683 C C . VAL A 1 86 ? -2.909 0.739 -12.988 1.00 94.06 86 VAL A C 1
ATOM 685 O O . VAL A 1 86 ? -1.820 0.617 -12.427 1.00 94.06 86 VAL A O 1
ATOM 688 N N . LYS A 1 87 ? -3.026 1.397 -14.146 1.00 88.12 87 LYS A N 1
ATOM 689 C CA . LYS A 1 87 ? -1.862 1.926 -14.877 1.00 88.12 87 LYS A CA 1
ATOM 690 C C . LYS A 1 87 ? -1.165 3.073 -14.148 1.00 88.12 87 LYS A C 1
ATOM 692 O O . LYS A 1 87 ? 0.060 3.169 -14.210 1.00 88.12 87 LYS A O 1
ATOM 697 N N . ASN A 1 88 ? -1.936 3.943 -13.490 1.00 89.75 88 ASN A N 1
ATOM 698 C CA . ASN A 1 88 ? -1.396 5.085 -12.760 1.00 89.75 88 ASN A CA 1
ATOM 699 C C . ASN A 1 88 ? -0.860 4.624 -11.388 1.00 89.75 88 ASN A C 1
ATOM 701 O O . ASN A 1 88 ? -1.657 4.194 -10.552 1.00 89.75 88 ASN A O 1
ATOM 705 N N . PRO A 1 89 ? 0.453 4.744 -11.119 1.00 85.62 89 PRO A N 1
ATOM 706 C CA . PRO A 1 89 ? 1.053 4.235 -9.887 1.00 85.62 89 PRO A CA 1
ATOM 707 C C . PRO A 1 89 ? 0.552 4.964 -8.634 1.00 85.62 89 PRO A C 1
ATOM 709 O O . PRO A 1 89 ? 0.406 4.343 -7.588 1.00 85.62 89 PRO A O 1
ATOM 712 N N . ASN A 1 90 ? 0.214 6.253 -8.728 1.00 86.56 90 ASN A N 1
ATOM 713 C CA . ASN A 1 90 ? -0.314 7.012 -7.591 1.00 86.56 90 ASN A CA 1
ATOM 714 C C . ASN A 1 90 ? -1.719 6.534 -7.222 1.00 86.56 90 ASN A C 1
ATOM 716 O O . ASN A 1 90 ? -2.036 6.395 -6.043 1.00 86.56 90 ASN A O 1
ATOM 720 N N . THR A 1 91 ? -2.554 6.251 -8.224 1.00 88.19 91 THR A N 1
ATOM 721 C CA . THR A 1 91 ? -3.882 5.667 -8.003 1.00 88.19 91 THR A CA 1
ATOM 722 C C . THR A 1 91 ? -3.772 4.253 -7.435 1.00 88.19 91 THR A C 1
ATOM 724 O O . THR A 1 91 ? -4.491 3.928 -6.495 1.00 88.19 91 THR A O 1
ATOM 727 N N . ALA A 1 92 ? -2.846 3.438 -7.950 1.00 90.12 92 ALA A N 1
ATOM 728 C CA . ALA A 1 92 ? -2.584 2.097 -7.430 1.00 90.12 92 ALA A CA 1
ATOM 729 C C . ALA A 1 92 ? -2.166 2.146 -5.952 1.00 90.12 92 ALA A C 1
ATOM 731 O O . ALA A 1 92 ? -2.753 1.451 -5.131 1.00 90.12 92 ALA A O 1
ATOM 732 N N . LEU A 1 93 ? -1.243 3.043 -5.589 1.00 87.81 93 LEU A N 1
ATOM 733 C CA . LEU A 1 93 ? -0.836 3.264 -4.198 1.00 87.81 93 LEU A CA 1
ATOM 734 C C . LEU A 1 93 ? -2.014 3.653 -3.298 1.00 87.81 93 LEU A C 1
ATOM 736 O O . LEU A 1 93 ? -2.149 3.104 -2.210 1.00 87.81 93 LEU A O 1
ATOM 740 N N . LYS A 1 94 ? -2.906 4.551 -3.743 1.00 86.25 94 LYS A N 1
ATOM 741 C CA . LYS A 1 94 ? -4.112 4.893 -2.966 1.00 86.25 94 LYS A CA 1
ATOM 742 C C . LYS A 1 94 ? -4.999 3.678 -2.719 1.00 86.25 94 LYS A C 1
ATOM 744 O O . LYS A 1 94 ? -5.495 3.513 -1.611 1.00 86.25 94 LYS A O 1
ATOM 749 N N . ILE A 1 95 ? -5.181 2.830 -3.729 1.00 88.94 95 ILE A N 1
ATOM 750 C CA . ILE A 1 95 ? -5.958 1.594 -3.592 1.00 88.94 95 ILE A CA 1
ATOM 751 C C . ILE A 1 95 ? -5.295 0.657 -2.581 1.00 88.94 95 ILE A C 1
ATOM 753 O O . ILE A 1 95 ? -5.985 0.135 -1.712 1.00 88.94 95 ILE A O 1
ATOM 757 N N . VAL A 1 96 ? -3.969 0.500 -2.630 1.00 88.56 96 VAL A N 1
ATOM 758 C CA . VAL A 1 96 ? -3.220 -0.289 -1.640 1.00 88.56 96 VAL A CA 1
ATOM 759 C C . VAL A 1 96 ? -3.443 0.246 -0.225 1.00 88.56 96 VAL A C 1
ATOM 761 O O . VAL A 1 96 ? -3.766 -0.536 0.663 1.00 88.56 96 VAL A O 1
ATOM 764 N N . TYR A 1 97 ? -3.352 1.563 -0.014 1.00 85.25 97 TYR A N 1
ATOM 765 C CA . TYR A 1 97 ? -3.623 2.155 1.300 1.00 85.25 97 TYR A CA 1
ATOM 766 C C . TYR A 1 97 ? -5.045 1.887 1.782 1.00 85.25 97 TYR A C 1
ATOM 768 O O . TYR A 1 97 ? -5.218 1.467 2.917 1.00 85.25 97 TYR A O 1
ATOM 776 N N . ILE A 1 98 ? -6.050 2.048 0.916 1.00 86.81 98 ILE A N 1
ATOM 777 C CA . ILE A 1 98 ? -7.447 1.740 1.256 1.00 86.81 98 ILE A CA 1
ATOM 778 C C . ILE A 1 98 ? -7.598 0.268 1.663 1.00 86.81 98 ILE A C 1
ATOM 780 O O . ILE A 1 98 ? -8.297 -0.038 2.625 1.00 86.81 98 ILE A O 1
ATOM 784 N N . LEU A 1 99 ? -6.936 -0.653 0.961 1.00 88.56 99 LEU A N 1
ATOM 785 C CA . LEU A 1 99 ? -6.985 -2.077 1.291 1.00 88.56 99 LEU A CA 1
ATOM 786 C C . LEU A 1 99 ? -6.327 -2.378 2.646 1.00 88.56 99 LEU A C 1
ATOM 788 O O . LEU A 1 99 ? -6.897 -3.123 3.441 1.00 88.56 99 LEU A O 1
ATOM 792 N N . ILE A 1 100 ? -5.172 -1.769 2.935 1.00 86.25 100 ILE A N 1
ATOM 793 C CA . ILE A 1 100 ? -4.499 -1.887 4.238 1.00 86.25 100 ILE A CA 1
ATOM 794 C C . ILE A 1 100 ? -5.403 -1.352 5.353 1.00 86.25 100 ILE A C 1
ATOM 796 O O . ILE A 1 100 ? -5.599 -2.037 6.354 1.00 86.25 100 ILE A O 1
ATOM 800 N N . SER A 1 101 ? -6.004 -0.177 5.157 1.00 85.56 101 SER A N 1
ATOM 801 C CA . SER A 1 101 ? -6.971 0.422 6.079 1.00 85.56 101 SER A CA 1
ATOM 802 C C . SER A 1 101 ? -8.122 -0.530 6.397 1.00 85.56 101 SER A C 1
ATOM 804 O O . SER A 1 101 ? -8.427 -0.782 7.561 1.00 85.56 101 SER A O 1
ATOM 806 N N . VAL A 1 102 ? -8.735 -1.133 5.372 1.00 88.88 102 VAL A N 1
ATOM 807 C CA . VAL A 1 102 ? -9.823 -2.107 5.556 1.00 88.88 102 VAL A CA 1
ATOM 808 C C . VAL A 1 102 ? -9.366 -3.305 6.392 1.00 88.88 102 VAL A C 1
ATOM 810 O O . VAL A 1 102 ? -10.099 -3.728 7.289 1.00 88.88 102 VAL A O 1
ATOM 813 N N . ILE A 1 103 ? -8.159 -3.830 6.154 1.00 88.88 103 ILE A N 1
ATOM 814 C CA . ILE A 1 103 ? -7.593 -4.935 6.944 1.00 88.88 103 ILE A CA 1
ATOM 815 C C . ILE A 1 103 ? -7.407 -4.508 8.406 1.00 88.88 103 ILE A C 1
ATOM 817 O O 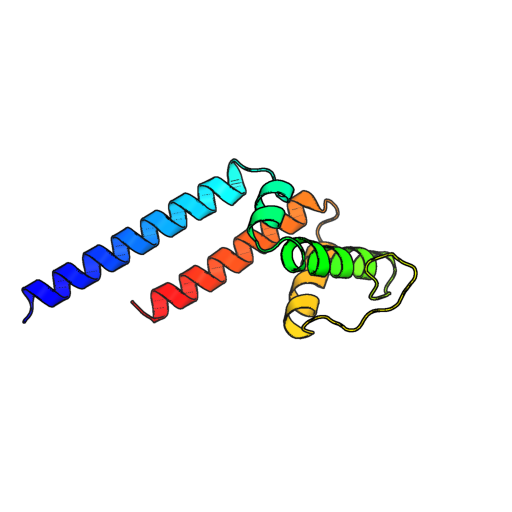. ILE A 1 103 ? -7.873 -5.207 9.305 1.00 88.88 103 ILE A O 1
ATOM 821 N N . ILE A 1 104 ? -6.783 -3.351 8.651 1.00 86.31 104 ILE A N 1
ATOM 822 C CA . ILE A 1 104 ? -6.525 -2.830 10.001 1.00 86.31 104 ILE A CA 1
ATOM 823 C C . ILE A 1 104 ? -7.835 -2.633 10.769 1.00 86.31 104 ILE A C 1
ATOM 825 O O . ILE A 1 104 ? -7.945 -3.101 11.902 1.00 86.31 104 ILE A O 1
ATOM 829 N N . PHE A 1 105 ? -8.848 -2.010 10.161 1.00 86.38 105 PHE A N 1
ATOM 830 C CA . PHE A 1 105 ? -10.139 -1.804 10.822 1.00 86.38 105 PHE A CA 1
ATOM 831 C C . PHE A 1 105 ? -10.893 -3.098 11.075 1.00 86.38 105 PHE A C 1
ATOM 833 O O . PHE A 1 105 ? -11.490 -3.246 12.139 1.00 86.38 105 PHE A O 1
ATOM 840 N N . THR A 1 106 ? -10.846 -4.045 10.138 1.00 88.25 106 THR A N 1
ATOM 841 C CA . THR A 1 106 ? -11.476 -5.356 10.327 1.00 88.25 106 THR A CA 1
ATOM 842 C C . THR A 1 106 ? -10.831 -6.086 11.503 1.00 88.25 106 THR A C 1
ATOM 844 O O . THR A 1 106 ? -11.536 -6.572 12.383 1.00 88.25 106 THR A O 1
ATOM 847 N N . CYS A 1 107 ? -9.497 -6.091 11.578 1.00 88.00 107 CYS A N 1
ATOM 848 C CA . CYS A 1 107 ? -8.768 -6.642 12.716 1.00 88.00 107 CYS A CA 1
ATOM 849 C C . CYS A 1 107 ? -9.146 -5.927 14.017 1.00 88.00 107 CYS A C 1
ATOM 851 O O . CYS A 1 107 ? -9.531 -6.577 14.983 1.00 88.00 107 CYS A O 1
ATOM 853 N N . ALA A 1 108 ? -9.090 -4.595 14.044 1.00 85.06 108 ALA A N 1
ATOM 854 C CA . ALA A 1 108 ? -9.376 -3.821 15.2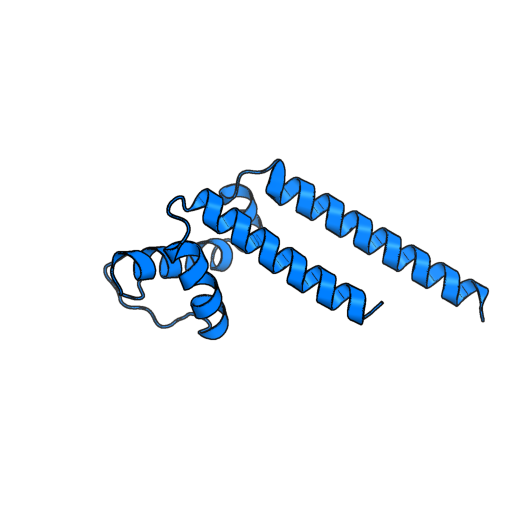46 1.00 85.06 108 ALA A CA 1
ATOM 855 C C . ALA A 1 108 ? -10.820 -4.012 15.742 1.00 85.06 108 ALA A C 1
ATOM 857 O O . ALA A 1 108 ? -11.038 -4.088 16.947 1.00 85.06 108 ALA A O 1
ATOM 858 N N . TYR A 1 109 ? -11.788 -4.150 14.831 1.00 84.38 109 TYR A N 1
ATOM 859 C CA . TYR A 1 109 ? -13.177 -4.473 15.158 1.00 84.38 109 TYR A CA 1
ATOM 860 C C . TYR A 1 109 ? -13.328 -5.861 15.794 1.00 84.38 109 TYR A C 1
ATOM 862 O O . TYR A 1 109 ? -14.072 -5.998 16.759 1.00 84.38 109 TYR A O 1
ATOM 870 N N . ILE A 1 110 ? -12.608 -6.878 15.303 1.00 86.44 110 ILE A N 1
ATOM 871 C CA . ILE A 1 110 ? -12.642 -8.239 15.872 1.00 86.44 110 ILE A CA 1
ATOM 872 C C . ILE A 1 110 ? -12.137 -8.260 17.328 1.00 86.44 110 ILE A C 1
ATOM 874 O O . ILE A 1 110 ? -12.597 -9.078 18.122 1.00 86.44 110 ILE A O 1
ATOM 878 N N . PHE A 1 111 ? -11.206 -7.371 17.686 1.00 79.62 111 PHE A N 1
ATOM 879 C CA . PHE A 1 111 ? -10.618 -7.294 19.029 1.00 79.62 111 PHE A CA 1
ATOM 880 C C . PHE A 1 111 ? -11.337 -6.328 19.995 1.00 79.62 111 PHE A C 1
ATOM 882 O O . PHE A 1 111 ? -10.890 -6.191 21.138 1.00 79.62 111 PHE A O 1
ATOM 889 N N . LEU A 1 112 ? -12.410 -5.652 19.563 1.00 75.44 112 LEU A N 1
ATOM 890 C CA . LEU A 1 112 ? -13.164 -4.659 20.350 1.00 75.44 112 LEU A CA 1
ATOM 891 C C . LEU A 1 112 ? -14.347 -5.266 21.123 1.00 75.44 112 LEU A C 1
ATOM 893 O O . LEU A 1 112 ? -14.609 -4.796 22.260 1.00 75.44 112 LEU A O 1
#

Foldseek 3Di:
DVVVVVVVVVVLVVVLVVVVVVLCCPLPVHFLQVVLVVVPVCPSQQLLQQLLCCLPPVARDNVVPDGDPPDDPVSSVVLNVLNNVDVDSRVSSSVVSVVVSVVVSVVSVVVD

Sequence (112 aa):
GLMNSKLTKWKSILALLLLLAMEFYMIVLRSPQSCAILASIDDGFYYPKIAFNFSRSGVLTYDNVTRTNGFHPLWEAFLIPVFGVVKNPNTALKIVYILISVIIFTCAYIFL

Secondary structure (DSSP, 8-state):
-HHHHHHHHHHHHHHHHHHHHHHHIIIIIS-HHHHHHHT-TTHHHHHHHHHHHHHHHSS-BSSSSSB---S-HHHHHHHHHHHHH--SHHHHHHHHHHHHHHHHHHHHHHT-